Protein AF-A0A662VCZ6-F1 (afdb_monomer_lite)

Sequence (50 aa):
AHACTHRVYLRKGRKNTRIAKIIDSPSLPEREARFIITEGGVEDVEDVKE

Foldseek 3Di:
DPDDQWDWDWDQDPPQKIKTWTPHHPPDDTDIAIWGQDPVGIGHDPDPDD

Secondary structure (DSSP, 8-state):
--S-S-EEEEEE-STTEEEEEEEE-SSS-S-EEEEEEETTEEEE------

pLDDT: mean 87.5, std 13.99, range [40.25, 96.5]

Radius of gyration: 12.78 Å; chains: 1; bounding box: 33×25×31 Å

Structure (mmCIF, N/CA/C/O backbone):
data_AF-A0A662VCZ6-F1
#
_entry.id   AF-A0A662VCZ6-F1
#
loop_
_atom_site.group_PDB
_atom_site.id
_atom_site.type_symbol
_atom_site.label_atom_id
_atom_site.label_alt_id
_atom_site.label_comp_id
_atom_site.label_asym_id
_atom_site.label_entity_id
_atom_site.label_seq_id
_atom_site.pdbx_PDB_ins_code
_atom_site.Cartn_x
_atom_site.Cartn_y
_atom_site.Cartn_z
_atom_site.occupancy
_atom_site.B_iso_or_equiv
_atom_site.auth_seq_id
_atom_site.auth_comp_id
_atom_site.auth_asym_id
_atom_site.auth_atom_id
_atom_site.pdbx_PDB_model_num
ATOM 1 N N . ALA A 1 1 ? 17.356 -5.017 -6.398 1.00 56.31 1 ALA A N 1
ATOM 2 C CA . ALA A 1 1 ? 15.961 -5.302 -5.999 1.00 56.31 1 ALA A CA 1
ATOM 3 C C . ALA A 1 1 ? 15.195 -5.693 -7.259 1.00 56.31 1 ALA A C 1
ATOM 5 O O . ALA A 1 1 ? 14.940 -4.811 -8.060 1.00 56.31 1 ALA A O 1
ATOM 6 N N . HIS A 1 2 ? 14.943 -6.987 -7.503 1.00 63.69 2 HIS A N 1
ATOM 7 C CA . HIS A 1 2 ? 14.462 -7.468 -8.819 1.00 63.69 2 HIS A CA 1
ATOM 8 C C . HIS A 1 2 ? 13.380 -8.561 -8.751 1.00 63.69 2 HIS A C 1
ATOM 10 O O . HIS A 1 2 ? 13.068 -9.164 -9.768 1.00 63.69 2 HIS A O 1
ATOM 16 N N . ALA A 1 3 ? 12.800 -8.827 -7.575 1.00 78.06 3 ALA A N 1
ATOM 17 C CA . ALA A 1 3 ? 11.801 -9.891 -7.407 1.00 78.06 3 ALA A CA 1
ATOM 18 C C . ALA A 1 3 ? 10.351 -9.384 -7.276 1.00 78.06 3 ALA A C 1
ATOM 20 O O . ALA A 1 3 ? 9.432 -10.192 -7.197 1.00 78.06 3 ALA A O 1
ATOM 21 N N . CYS A 1 4 ? 10.128 -8.066 -7.241 1.00 81.94 4 CYS A N 1
ATOM 22 C CA . CYS A 1 4 ? 8.802 -7.491 -7.012 1.00 81.94 4 CYS A CA 1
ATOM 23 C C . CYS A 1 4 ? 8.299 -6.805 -8.283 1.00 81.94 4 CYS A C 1
ATOM 25 O O . CYS A 1 4 ? 8.937 -5.874 -8.763 1.00 81.94 4 CYS A O 1
ATOM 27 N N . THR A 1 5 ? 7.141 -7.225 -8.790 1.00 89.25 5 THR A N 1
ATOM 28 C CA . THR A 1 5 ? 6.475 -6.618 -9.957 1.00 89.25 5 THR A CA 1
ATOM 29 C C . THR A 1 5 ? 5.824 -5.275 -9.634 1.00 89.25 5 THR A C 1
ATOM 31 O O . THR A 1 5 ? 5.642 -4.457 -10.523 1.00 89.25 5 THR A O 1
ATOM 34 N N . HIS A 1 6 ? 5.456 -5.047 -8.372 1.00 91.00 6 HIS A N 1
ATOM 35 C CA . HIS A 1 6 ? 4.843 -3.807 -7.903 1.00 91.00 6 HIS A CA 1
ATOM 36 C C . HIS A 1 6 ? 5.495 -3.395 -6.591 1.00 91.00 6 HIS A C 1
ATOM 38 O O . HIS A 1 6 ? 5.656 -4.221 -5.688 1.00 91.00 6 HIS A O 1
ATOM 44 N N . ARG A 1 7 ? 5.851 -2.118 -6.461 1.00 93.56 7 ARG A N 1
ATOM 45 C CA . ARG A 1 7 ? 6.341 -1.546 -5.206 1.00 93.56 7 ARG A CA 1
ATOM 46 C C . ARG A 1 7 ? 5.438 -0.401 -4.798 1.00 93.56 7 ARG A C 1
ATOM 48 O O . ARG A 1 7 ? 5.176 0.527 -5.563 1.00 93.56 7 ARG A O 1
ATOM 55 N N . VAL A 1 8 ? 4.985 -0.485 -3.555 1.00 94.94 8 VAL A N 1
ATOM 56 C CA . VAL A 1 8 ? 4.104 0.494 -2.933 1.00 94.94 8 VAL A CA 1
ATOM 57 C C . VAL A 1 8 ? 4.820 1.077 -1.725 1.00 94.94 8 VAL A C 1
ATOM 59 O O . VAL A 1 8 ? 5.324 0.352 -0.870 1.00 94.94 8 VAL A O 1
ATOM 62 N N . TYR A 1 9 ? 4.870 2.399 -1.663 1.00 95.38 9 TYR A N 1
ATOM 63 C CA . TYR A 1 9 ? 5.343 3.146 -0.514 1.00 95.38 9 TYR A CA 1
ATOM 64 C C . TYR A 1 9 ? 4.178 3.423 0.437 1.00 95.38 9 TYR A C 1
ATOM 66 O O . TYR A 1 9 ? 3.166 3.993 0.030 1.00 95.38 9 TYR A O 1
ATOM 74 N N . LEU A 1 10 ? 4.323 3.032 1.704 1.00 96.12 10 LEU A N 1
ATOM 75 C CA . LEU A 1 10 ? 3.319 3.261 2.740 1.00 96.12 10 LEU A CA 1
ATOM 76 C C . LEU A 1 10 ? 3.729 4.434 3.630 1.00 96.12 10 LEU A C 1
ATOM 78 O O . LEU A 1 10 ? 4.803 4.429 4.231 1.00 96.12 10 LEU A O 1
ATOM 82 N N . ARG A 1 11 ? 2.839 5.416 3.773 1.00 95.50 11 ARG A N 1
ATOM 83 C CA . ARG A 1 11 ? 3.011 6.566 4.665 1.00 95.50 11 ARG A CA 1
ATOM 84 C C . ARG A 1 11 ? 1.927 6.582 5.736 1.00 95.50 11 ARG A C 1
ATOM 86 O O . ARG A 1 11 ? 0.745 6.388 5.454 1.00 95.50 11 ARG A O 1
ATOM 93 N N . LYS A 1 12 ? 2.319 6.865 6.980 1.00 94.75 12 LYS A N 1
ATOM 94 C CA . LYS A 1 12 ? 1.377 7.084 8.084 1.00 94.75 12 LYS A CA 1
ATOM 95 C C . LYS A 1 12 ? 0.694 8.451 7.951 1.00 94.75 12 LYS A C 1
ATOM 97 O O . LYS A 1 12 ? 1.374 9.466 7.814 1.00 94.75 12 LYS A O 1
ATOM 102 N N . GLY A 1 13 ? -0.638 8.458 7.981 1.00 88.56 13 GLY A N 1
ATOM 103 C CA . GLY A 1 13 ? -1.475 9.657 8.015 1.00 88.56 13 GLY A CA 1
ATOM 104 C C . GLY A 1 13 ? -1.923 10.023 9.435 1.00 88.56 13 GLY A C 1
AT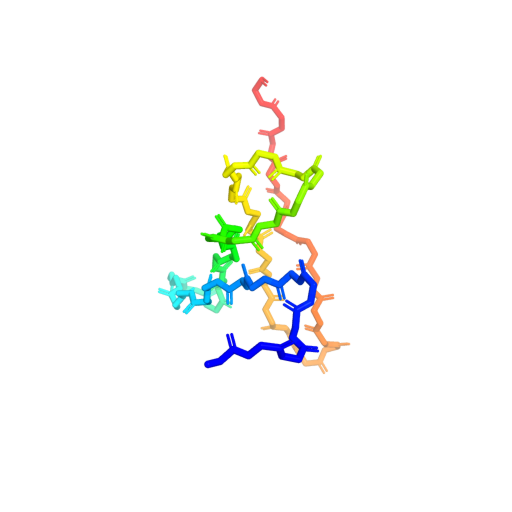OM 105 O O . GLY A 1 13 ? -1.408 9.505 10.428 1.00 88.56 13 GLY A O 1
ATOM 106 N N . ARG A 1 14 ? -2.901 10.929 9.533 1.00 88.12 14 ARG A N 1
ATOM 107 C CA . ARG A 1 14 ? -3.572 11.289 10.798 1.00 88.12 14 ARG A CA 1
ATOM 108 C C . ARG A 1 14 ? -4.681 10.280 11.112 1.00 88.12 14 ARG A C 1
ATOM 110 O O . ARG A 1 14 ? -5.123 9.587 10.211 1.00 88.12 14 ARG A O 1
ATOM 117 N N . LYS A 1 15 ? -5.137 10.208 12.371 1.00 87.19 15 LYS A N 1
ATOM 118 C CA . LYS A 1 15 ? -6.320 9.415 12.786 1.00 87.19 15 LYS A CA 1
ATOM 119 C C . LYS A 1 15 ? -6.326 7.969 12.248 1.00 87.19 15 LYS A C 1
ATOM 121 O O . LYS A 1 15 ? -7.308 7.509 11.689 1.00 87.19 15 LYS A O 1
ATOM 126 N N . ASN A 1 16 ? -5.198 7.271 12.380 1.00 90.44 16 ASN A N 1
ATOM 127 C CA . ASN A 1 16 ? -4.988 5.908 11.871 1.00 90.44 16 ASN A CA 1
ATOM 128 C C . ASN A 1 16 ? -5.107 5.698 10.353 1.00 90.44 16 ASN A C 1
ATOM 130 O O . ASN A 1 16 ? -4.870 4.580 9.897 1.00 90.44 16 ASN A O 1
ATOM 134 N N . THR A 1 17 ? -5.294 6.750 9.558 1.00 93.25 17 THR A N 1
ATOM 135 C CA . THR A 1 17 ? -5.193 6.682 8.099 1.00 93.25 17 THR A CA 1
ATOM 136 C C . THR A 1 17 ? -3.775 6.299 7.656 1.00 93.25 17 THR A C 1
ATOM 138 O O . THR A 1 17 ? -2.766 6.564 8.330 1.00 93.25 17 THR A O 1
ATOM 141 N N . ARG A 1 18 ? -3.680 5.660 6.499 1.00 95.75 18 ARG A N 1
ATOM 142 C CA . ARG A 1 18 ? -2.469 5.310 5.765 1.00 95.75 18 ARG A CA 1
ATOM 143 C C . ARG A 1 18 ? -2.643 5.714 4.310 1.00 95.75 18 ARG A C 1
ATOM 145 O O . ARG A 1 18 ? -3.753 5.739 3.789 1.00 95.75 18 ARG A O 1
ATOM 152 N N . ILE A 1 19 ? -1.526 6.042 3.679 1.00 94.88 19 ILE A N 1
ATOM 153 C CA . ILE A 1 19 ? -1.463 6.367 2.259 1.00 94.88 19 ILE A CA 1
ATOM 154 C C . ILE A 1 19 ? -0.546 5.339 1.610 1.00 94.88 19 ILE A C 1
ATOM 156 O O . ILE A 1 19 ? 0.603 5.195 2.029 1.00 94.88 19 ILE A O 1
ATOM 160 N N . ALA A 1 20 ? -1.054 4.634 0.608 1.00 96.50 20 ALA A N 1
ATOM 161 C CA . ALA A 1 20 ? -0.288 3.760 -0.264 1.00 96.50 20 ALA A CA 1
ATOM 162 C C . ALA A 1 20 ? -0.031 4.487 -1.581 1.00 96.50 20 ALA A C 1
ATOM 164 O O . ALA A 1 20 ? -0.982 4.844 -2.267 1.00 96.50 20 ALA A O 1
ATOM 165 N N . LYS A 1 21 ? 1.236 4.696 -1.941 1.00 95.81 21 LYS A N 1
ATOM 166 C CA . LYS A 1 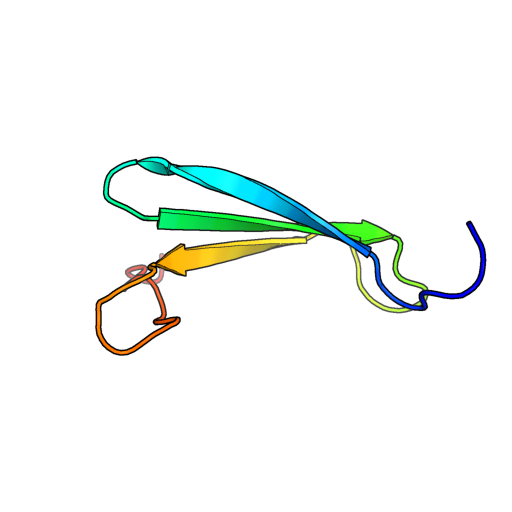21 ? 1.630 5.262 -3.235 1.00 95.81 21 LYS A CA 1
ATOM 167 C C . LYS A 1 21 ? 2.344 4.207 -4.072 1.00 95.81 21 LYS A C 1
ATOM 169 O O . LYS A 1 21 ? 3.323 3.629 -3.607 1.00 95.81 21 LYS A O 1
ATOM 174 N N . ILE A 1 22 ? 1.900 3.986 -5.304 1.00 95.88 22 ILE A N 1
ATOM 175 C CA . ILE A 1 22 ? 2.645 3.173 -6.273 1.00 95.88 22 ILE A CA 1
ATOM 176 C C . ILE A 1 22 ? 3.906 3.949 -6.661 1.00 95.88 22 ILE A C 1
ATOM 178 O O . ILE A 1 22 ? 3.806 5.088 -7.112 1.00 95.88 22 ILE A O 1
ATOM 182 N N . ILE A 1 23 ? 5.075 3.347 -6.440 1.00 93.88 23 ILE A N 1
ATOM 183 C CA . ILE A 1 23 ? 6.380 3.942 -6.782 1.00 93.88 23 ILE A CA 1
ATOM 184 C C . ILE A 1 23 ? 7.083 3.210 -7.925 1.00 93.88 23 ILE A C 1
ATOM 186 O O . ILE A 1 23 ? 8.043 3.727 -8.478 1.00 93.88 23 ILE A O 1
ATOM 190 N N . ASP A 1 24 ? 6.655 1.985 -8.228 1.00 92.75 24 ASP A N 1
ATOM 191 C CA . ASP A 1 24 ? 7.242 1.150 -9.272 1.00 92.75 24 ASP A CA 1
ATOM 192 C C . ASP A 1 24 ? 6.196 0.117 -9.706 1.00 92.75 24 ASP A C 1
ATOM 194 O O . ASP A 1 24 ? 5.707 -0.662 -8.879 1.00 92.75 24 ASP A O 1
ATOM 198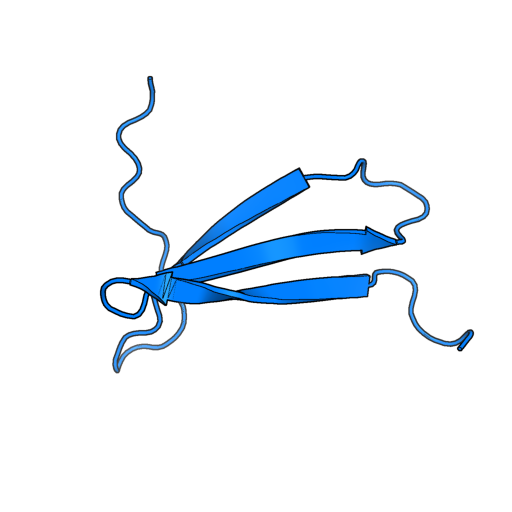 N N . SER A 1 25 ? 5.801 0.140 -10.974 1.00 91.75 25 SER A N 1
ATOM 199 C CA . SER A 1 25 ? 4.922 -0.857 -11.585 1.00 91.75 25 SER A CA 1
ATOM 200 C C . SER A 1 25 ? 5.102 -0.829 -13.105 1.00 91.75 25 SER A C 1
ATOM 202 O O . SER A 1 25 ? 5.201 0.254 -13.681 1.00 91.75 25 SER A O 1
ATOM 204 N N . PRO A 1 26 ? 5.097 -1.990 -13.782 1.00 91.31 26 PRO A N 1
ATOM 205 C CA . PRO A 1 26 ? 5.183 -2.058 -15.238 1.00 91.31 26 PRO A CA 1
ATOM 206 C C . PRO A 1 26 ? 3.894 -1.622 -15.949 1.00 91.31 26 PRO A C 1
ATOM 208 O O . PRO A 1 26 ? 3.932 -1.346 -17.144 1.00 91.31 26 PRO A O 1
ATOM 211 N N . SER A 1 27 ? 2.750 -1.601 -15.258 1.00 92.50 27 SER A N 1
ATOM 212 C CA . SER A 1 27 ? 1.432 -1.408 -15.882 1.00 92.50 27 SER A CA 1
ATOM 213 C C . SER A 1 27 ? 0.539 -0.384 -15.184 1.00 92.50 27 SER A C 1
ATOM 215 O O . SER A 1 27 ? -0.490 -0.010 -15.741 1.00 92.50 27 SER A O 1
ATOM 217 N N . LEU A 1 28 ? 0.887 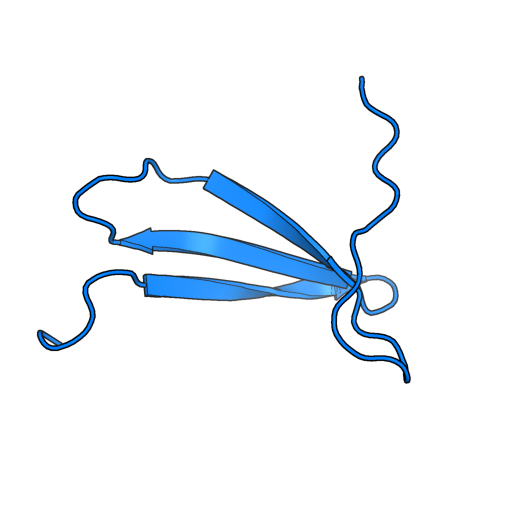0.057 -13.972 1.00 92.50 28 LEU A N 1
ATOM 218 C CA . LEU A 1 28 ? 0.112 1.040 -13.220 1.00 92.50 28 LEU A CA 1
ATOM 219 C C . LEU A 1 28 ? 0.872 2.369 -13.131 1.00 92.50 28 LEU A C 1
ATOM 221 O O . LEU A 1 28 ? 2.051 2.363 -12.772 1.00 92.50 28 LEU A O 1
ATOM 225 N N . PRO A 1 29 ? 0.214 3.510 -13.405 1.00 92.62 29 PRO A N 1
ATOM 226 C CA . PRO A 1 29 ? 0.820 4.814 -13.180 1.00 92.62 29 PRO A CA 1
ATOM 227 C C . PRO A 1 29 ? 1.016 5.076 -11.682 1.00 92.62 29 PRO A C 1
ATOM 229 O O . PRO A 1 29 ? 0.354 4.470 -10.832 1.00 92.62 29 PRO A O 1
ATOM 232 N N . GLU A 1 30 ? 1.884 6.034 -11.351 1.00 93.38 30 GLU A N 1
ATOM 233 C CA . GLU A 1 30 ? 1.991 6.532 -9.981 1.00 93.38 30 GLU A CA 1
ATOM 234 C C . GLU A 1 30 ? 0.640 7.087 -9.515 1.00 93.38 30 GLU A C 1
ATOM 236 O O . GLU A 1 30 ? 0.128 8.076 -10.041 1.00 93.38 30 GLU A O 1
ATOM 241 N N . ARG A 1 31 ? 0.063 6.446 -8.500 1.00 93.44 31 ARG A N 1
ATOM 242 C CA . ARG A 1 31 ? -1.197 6.847 -7.876 1.00 93.44 31 ARG A CA 1
ATOM 243 C C . ARG A 1 31 ? -1.127 6.613 -6.376 1.00 93.44 31 ARG A C 1
ATOM 245 O O . ARG A 1 31 ? -0.378 5.748 -5.915 1.00 93.44 31 ARG A O 1
ATOM 252 N N . GLU A 1 32 ? -1.913 7.381 -5.631 1.00 93.62 32 GLU A N 1
ATOM 253 C CA . GLU A 1 32 ? -2.122 7.178 -4.203 1.00 93.62 32 GLU A CA 1
ATOM 254 C C . GLU A 1 32 ? -3.523 6.647 -3.880 1.00 93.62 32 GLU A C 1
ATOM 256 O O . GLU A 1 32 ? -4.499 6.959 -4.564 1.00 93.62 32 GLU A O 1
ATOM 261 N N . ALA A 1 33 ? -3.603 5.841 -2.823 1.00 93.75 33 ALA A N 1
ATOM 262 C CA . ALA A 1 33 ? -4.835 5.359 -2.214 1.00 93.75 33 ALA A CA 1
ATOM 263 C C . ALA A 1 33 ? -4.776 5.584 -0.699 1.00 93.75 33 ALA A C 1
ATOM 265 O O . ALA A 1 33 ? -3.730 5.378 -0.071 1.00 93.75 33 ALA A O 1
ATOM 266 N N . ARG A 1 34 ? -5.895 6.013 -0.113 1.00 94.12 34 ARG A N 1
ATOM 267 C CA . ARG A 1 34 ? -6.043 6.224 1.330 1.00 94.12 34 ARG A CA 1
ATOM 268 C C . ARG A 1 34 ? -6.869 5.094 1.922 1.00 94.12 34 ARG A C 1
ATOM 270 O O . ARG A 1 34 ? -7.890 4.728 1.364 1.00 94.12 34 ARG A O 1
ATOM 277 N N . PHE A 1 35 ? -6.422 4.573 3.055 1.00 94.69 35 PHE A N 1
ATOM 278 C CA . PHE A 1 35 ? -7.129 3.542 3.815 1.00 94.69 35 PHE A CA 1
ATOM 279 C C . PHE A 1 35 ? -6.950 3.789 5.312 1.00 94.69 35 PHE A C 1
ATOM 281 O O . PHE A 1 35 ? -6.021 4.492 5.725 1.00 94.69 35 PHE A O 1
ATOM 288 N N . ILE A 1 36 ? -7.816 3.227 6.144 1.00 95.25 36 ILE A N 1
ATOM 289 C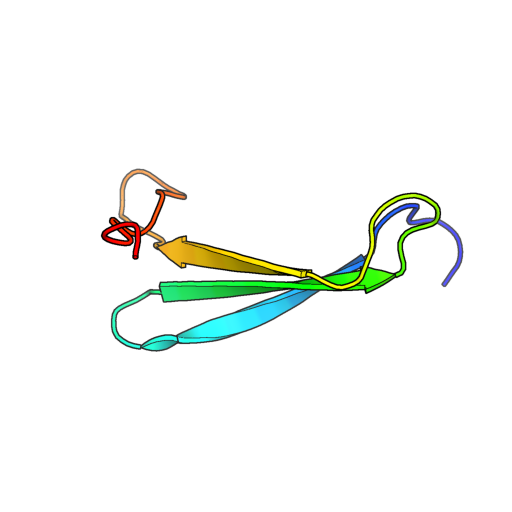 CA . ILE A 1 36 ? -7.687 3.249 7.603 1.00 95.25 36 ILE A CA 1
ATOM 290 C C . ILE A 1 36 ? -7.416 1.834 8.119 1.00 95.25 36 ILE A C 1
ATOM 292 O O . ILE A 1 36 ? -7.776 0.845 7.489 1.00 95.25 36 ILE A O 1
ATOM 296 N N . ILE A 1 37 ? -6.704 1.741 9.242 1.00 93.81 37 ILE A N 1
ATOM 297 C CA . ILE A 1 37 ? -6.512 0.476 9.955 1.00 93.81 37 ILE A CA 1
ATO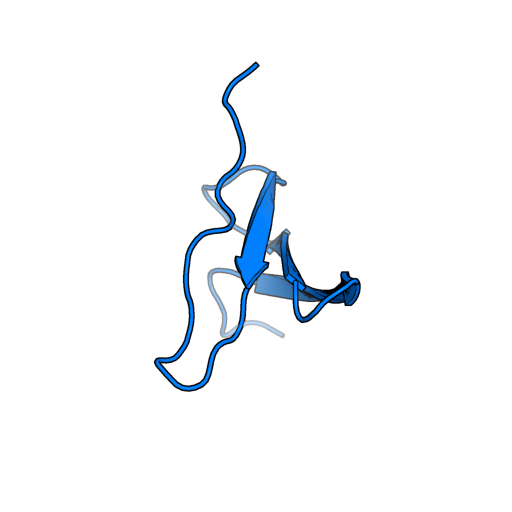M 298 C C . ILE A 1 37 ? -7.368 0.532 11.220 1.00 93.81 37 ILE A C 1
ATOM 300 O O . ILE A 1 37 ? -7.117 1.379 12.085 1.00 93.81 37 ILE A O 1
ATOM 304 N N . THR A 1 38 ? -8.358 -0.350 11.304 1.00 93.56 38 THR A N 1
ATOM 305 C CA . THR A 1 38 ? -9.269 -0.539 12.440 1.00 93.56 38 THR A CA 1
ATOM 306 C C . THR A 1 38 ? -8.947 -1.849 13.163 1.00 93.56 38 THR A C 1
ATOM 308 O O . THR A 1 38 ? -8.048 -2.591 12.763 1.00 93.56 38 THR A O 1
ATOM 311 N N . GLU A 1 39 ? -9.675 -2.156 14.239 1.00 94.94 39 GLU A N 1
ATOM 312 C CA . GLU A 1 39 ? -9.595 -3.475 14.887 1.00 94.94 39 GLU A CA 1
ATOM 313 C C . GLU A 1 39 ? -10.072 -4.609 13.960 1.00 94.94 39 GLU A C 1
ATOM 315 O O . GLU A 1 39 ? -9.624 -5.744 14.104 1.00 94.94 39 GLU A O 1
ATOM 320 N N . GLY A 1 40 ? -10.925 -4.294 12.976 1.00 94.62 40 GLY A N 1
ATOM 321 C CA . GLY A 1 40 ? -11.404 -5.222 11.948 1.00 94.62 40 GLY A CA 1
ATOM 322 C C . GLY A 1 40 ? -10.441 -5.426 10.773 1.00 94.62 40 GLY A C 1
ATOM 323 O O . GLY A 1 40 ? -10.648 -6.336 9.972 1.00 94.62 40 GLY A O 1
ATOM 324 N N . GLY A 1 41 ? -9.372 -4.628 10.670 1.00 94.56 41 GLY A N 1
ATOM 325 C CA . GLY A 1 41 ? -8.362 -4.739 9.617 1.00 94.56 41 GLY A CA 1
ATOM 326 C C . GLY A 1 41 ? -8.227 -3.477 8.765 1.00 94.56 41 GLY A C 1
ATOM 327 O O . GLY A 1 41 ? -8.198 -2.365 9.288 1.00 94.56 41 GLY A O 1
ATOM 328 N N . VAL A 1 42 ? -8.039 -3.654 7.453 1.00 94.62 42 VAL A N 1
ATOM 329 C CA . VAL A 1 42 ? -7.913 -2.551 6.486 1.00 94.62 42 VAL A CA 1
ATOM 330 C C . VAL A 1 42 ? -9.291 -2.212 5.939 1.00 94.62 42 VAL A C 1
ATOM 332 O O . VAL A 1 42 ? -9.935 -3.062 5.331 1.00 94.62 42 VAL A O 1
ATOM 335 N N . GLU A 1 43 ? -9.701 -0.964 6.121 1.00 94.25 43 GLU A N 1
ATOM 336 C CA . GLU A 1 43 ? -10.975 -0.436 5.641 1.00 94.25 43 GLU A CA 1
ATOM 337 C C . GLU A 1 43 ? -10.739 0.784 4.748 1.00 94.25 43 GLU A C 1
ATOM 339 O O . GLU A 1 43 ? -9.727 1.490 4.868 1.00 94.25 43 GLU A O 1
ATOM 344 N N . ASP A 1 44 ? -11.682 1.037 3.846 1.00 92.62 44 ASP A N 1
ATOM 345 C CA . ASP A 1 44 ? -11.681 2.251 3.044 1.00 92.62 44 ASP A CA 1
ATOM 346 C C . ASP A 1 44 ? -11.914 3.475 3.932 1.00 92.62 44 ASP A C 1
ATOM 348 O O . ASP A 1 44 ? -12.675 3.450 4.900 1.00 92.62 44 ASP A O 1
ATOM 352 N N . VAL A 1 45 ? -11.249 4.578 3.596 1.00 88.31 45 VAL A N 1
ATOM 353 C CA . VAL A 1 45 ? -11.662 5.875 4.132 1.00 88.31 45 VAL A CA 1
ATOM 354 C C . VAL A 1 45 ? -12.933 6.255 3.381 1.00 88.31 45 VAL A C 1
ATOM 356 O O . VAL A 1 45 ? -12.941 6.204 2.153 1.00 88.31 45 VAL A O 1
ATOM 359 N N . GLU A 1 46 ? -13.995 6.638 4.091 1.00 76.12 46 GLU A N 1
ATOM 360 C CA . GLU A 1 46 ? -15.154 7.291 3.476 1.00 76.12 46 GLU A CA 1
ATOM 361 C C . GLU A 1 46 ? -14.707 8.634 2.871 1.00 76.12 46 GLU A C 1
ATOM 363 O O . GLU A 1 46 ? -14.783 9.690 3.498 1.00 76.12 46 GLU A O 1
ATOM 368 N N . ASP A 1 47 ? -14.157 8.592 1.660 1.00 65.88 47 ASP A N 1
ATOM 369 C CA . ASP A 1 47 ? -13.866 9.769 0.855 1.00 65.88 47 ASP A CA 1
ATOM 370 C C . ASP A 1 47 ? -15.162 10.118 0.112 1.00 65.88 47 ASP A C 1
ATOM 372 O O . ASP A 1 47 ? -15.607 9.414 -0.802 1.00 65.88 47 ASP A O 1
ATOM 376 N N . VAL A 1 48 ? -15.808 11.196 0.564 1.00 48.88 48 VAL A N 1
ATOM 377 C CA . VAL A 1 48 ? -16.882 11.869 -0.168 1.00 48.88 48 VAL A CA 1
ATOM 378 C C . VAL A 1 48 ? -16.316 12.201 -1.546 1.00 48.88 48 VAL A C 1
ATOM 380 O O . VAL A 1 48 ? -15.416 13.028 -1.657 1.00 48.88 48 VAL A O 1
ATOM 383 N N . LYS A 1 49 ? -16.789 11.497 -2.580 1.00 40.25 49 LYS A N 1
ATOM 384 C CA . LYS A 1 49 ? -16.436 11.782 -3.973 1.00 40.25 49 LYS A CA 1
ATOM 385 C C . LYS A 1 49 ? -16.752 13.252 -4.260 1.00 40.25 49 LYS A C 1
ATOM 387 O O . LYS A 1 49 ? -17.922 13.627 -4.200 1.00 40.25 49 LYS A O 1
ATOM 392 N N . GLU A 1 50 ? -15.725 14.043 -4.550 1.00 40.38 50 GLU A N 1
ATOM 393 C CA . GLU A 1 50 ? -15.862 15.302 -5.294 1.00 40.38 50 GLU A CA 1
ATOM 394 C C . GLU A 1 50 ? -15.986 15.001 -6.793 1.00 40.38 50 GLU A C 1
ATOM 396 O O . GLU A 1 50 ? -15.310 14.051 -7.264 1.00 40.38 50 GLU A O 1
#